Protein AF-A0A094B3A6-F1 (afdb_monomer_lite)

Secondary structure (DSSP, 8-state):
------PPPPPPPPPPPPP--SSS------PPP--S-HHHHHHHHHHS-GGGGSPP--GGG-----S---TTS--S---SS---PPP-----S--HHHHHHHHHHHHHHHHHTTSSS-SSS--

Radius of gyration: 31.0 Å; chains: 1; bounding box: 55×76×86 Å

Sequence (123 aa):
MPSRDSGAPGPPPPPPMPNHDSGYASGVPNMPQPTGDRSDLLSGIKQAGGIGALKKVDRSQVRDRSAAAVPGAAAADTGPAGSGLPPTTGGGGGGLADALAEALNKRKQKVSASDDEDDEDDW

Structure (mmCIF, N/CA/C/O backbone):
data_AF-A0A094B3A6-F1
#
_entry.id   AF-A0A094B3A6-F1
#
loop_
_atom_site.group_PDB
_atom_site.id
_atom_site.type_symbol
_atom_site.label_atom_id
_atom_site.label_alt_id
_atom_site.label_comp_id
_atom_site.label_asym_id
_atom_site.label_entity_id
_atom_site.label_seq_id
_atom_site.pdbx_PDB_ins_code
_atom_site.Cartn_x
_atom_site.Cartn_y
_atom_site.Cartn_z
_atom_site.occupancy
_atom_site.B_iso_or_equiv
_atom_site.auth_seq_id
_atom_site.auth_comp_id
_atom_site.auth_asym_id
_atom_site.auth_atom_id
_atom_site.pdbx_PDB_model_num
ATOM 1 N N . MET A 1 1 ? -7.587 -67.189 35.446 1.00 42.78 1 MET A N 1
ATOM 2 C CA . MET A 1 1 ? -6.551 -66.140 35.549 1.00 42.78 1 MET A CA 1
ATOM 3 C C . MET A 1 1 ? -7.115 -64.877 34.898 1.00 42.78 1 MET A C 1
ATOM 5 O O . MET A 1 1 ? -7.259 -64.899 33.683 1.00 42.78 1 MET A O 1
ATOM 9 N N . PRO A 1 2 ? -7.548 -63.839 35.634 1.00 48.19 2 PRO A N 1
ATOM 10 C CA . PRO A 1 2 ? -7.970 -62.584 35.010 1.00 48.19 2 PRO A CA 1
ATOM 11 C C . PRO A 1 2 ? -6.732 -61.745 34.652 1.0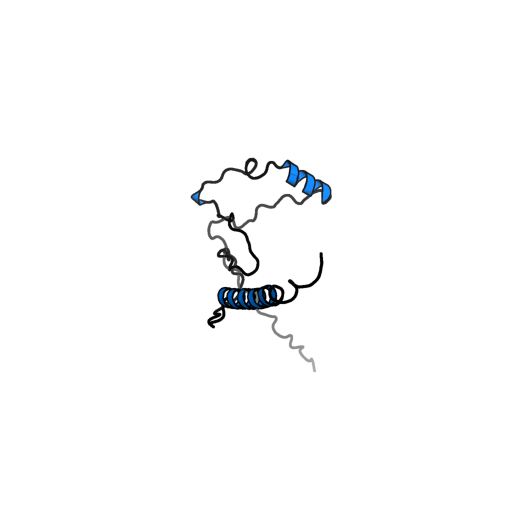0 48.19 2 PRO A C 1
ATOM 13 O O . PRO A 1 2 ? -6.050 -61.241 35.546 1.00 48.19 2 PRO A O 1
ATOM 16 N N . SER A 1 3 ? -6.424 -61.616 33.359 1.00 49.19 3 SER A N 1
ATOM 17 C CA . SER A 1 3 ? -5.421 -60.658 32.880 1.00 49.19 3 SER A CA 1
ATOM 18 C C . SER A 1 3 ? -5.990 -59.250 32.990 1.00 49.19 3 SER A C 1
ATOM 20 O O . SER A 1 3 ? -7.037 -58.945 32.430 1.00 49.19 3 SER A O 1
ATOM 22 N N . ARG A 1 4 ? -5.306 -58.411 33.766 1.00 51.88 4 ARG A N 1
ATOM 23 C CA . ARG A 1 4 ? -5.592 -56.987 33.907 1.00 51.88 4 ARG A CA 1
ATOM 24 C C . ARG A 1 4 ? -5.013 -56.277 32.688 1.00 51.88 4 ARG A C 1
ATOM 26 O O . ARG A 1 4 ? -3.792 -56.158 32.584 1.00 51.88 4 ARG A O 1
ATOM 33 N N . ASP A 1 5 ? -5.881 -55.822 31.792 1.00 53.81 5 ASP A N 1
ATOM 34 C CA . ASP A 1 5 ? -5.532 -54.856 30.756 1.00 53.81 5 ASP A CA 1
ATOM 35 C C . ASP A 1 5 ? -4.925 -53.618 31.421 1.00 53.81 5 ASP A C 1
ATOM 37 O O . ASP A 1 5 ? -5.596 -52.824 32.082 1.00 53.81 5 ASP A O 1
ATOM 41 N N . SER A 1 6 ? -3.605 -53.501 31.309 1.00 54.28 6 SER A N 1
ATOM 42 C CA . SER A 1 6 ? -2.846 -52.358 31.797 1.00 54.28 6 SER A CA 1
ATOM 43 C C . SER A 1 6 ? -2.969 -51.251 30.756 1.00 54.28 6 SER A C 1
ATOM 45 O O . SER A 1 6 ? -2.146 -51.136 29.851 1.00 54.28 6 SER A O 1
ATOM 47 N N . GLY A 1 7 ? -4.050 -50.475 30.856 1.00 57.88 7 GLY A N 1
ATOM 48 C CA . GLY A 1 7 ? -4.223 -49.246 30.091 1.00 57.88 7 GLY A CA 1
ATOM 49 C C . GLY A 1 7 ? -3.094 -48.273 30.421 1.00 57.88 7 GLY A C 1
ATOM 50 O O . GLY A 1 7 ? -2.897 -47.917 31.583 1.00 57.88 7 GLY A O 1
ATOM 51 N N . ALA A 1 8 ? -2.327 -47.880 29.406 1.00 64.19 8 ALA A N 1
ATOM 52 C CA . ALA A 1 8 ? -1.278 -46.879 29.541 1.00 64.19 8 ALA A CA 1
ATOM 53 C C . ALA A 1 8 ? -1.860 -45.569 30.114 1.00 64.19 8 ALA A C 1
ATOM 55 O O . ALA A 1 8 ? -2.964 -45.179 29.720 1.00 64.19 8 ALA A O 1
ATOM 56 N N . PRO A 1 9 ? -1.156 -44.876 31.031 1.00 67.81 9 PRO A N 1
ATOM 57 C CA . PRO A 1 9 ? -1.599 -43.575 31.513 1.00 67.81 9 PRO A CA 1
ATOM 58 C C . PRO A 1 9 ? -1.698 -42.610 30.326 1.00 67.81 9 PRO A C 1
ATOM 60 O O . PRO A 1 9 ? -0.760 -42.484 29.538 1.00 67.81 9 PRO A O 1
ATOM 63 N N . GLY A 1 10 ? -2.861 -41.970 30.180 1.00 78.00 10 GLY A N 1
ATOM 64 C CA . GLY A 1 10 ? -3.096 -40.973 29.139 1.00 78.00 10 GLY A CA 1
ATOM 65 C C . GLY A 1 10 ? -2.103 -39.806 29.233 1.00 78.00 10 GLY A C 1
ATOM 66 O O . GLY A 1 10 ? -1.515 -39.581 30.296 1.00 78.00 10 GLY A O 1
ATOM 67 N N . PRO A 1 11 ? -1.892 -39.067 28.131 1.00 77.69 11 PRO A N 1
ATOM 68 C CA . PRO A 1 11 ? -0.959 -37.949 28.112 1.00 77.69 11 PRO A CA 1
ATOM 69 C C . PRO A 1 11 ? -1.340 -36.903 29.174 1.00 77.69 11 PRO A C 1
ATOM 71 O O . PRO A 1 11 ? -2.532 -36.704 29.436 1.00 77.69 11 PRO A O 1
ATOM 74 N N . PRO A 1 12 ? -0.350 -36.234 29.794 1.00 80.44 12 PRO A N 1
ATOM 75 C CA . PRO A 1 12 ? -0.618 -35.190 30.772 1.00 80.44 12 PRO A CA 1
ATOM 76 C C . PRO A 1 12 ? -1.444 -34.064 30.132 1.00 80.44 12 PRO A C 1
ATOM 78 O O . PRO A 1 12 ? -1.285 -33.792 28.936 1.00 80.44 12 PRO A O 1
ATOM 81 N N . PRO A 1 13 ? -2.324 -33.402 30.905 1.00 83.00 13 PRO A N 1
ATOM 82 C CA . PRO A 1 13 ? -3.092 -32.278 30.398 1.00 83.00 13 PRO A CA 1
ATOM 83 C C . PRO A 1 13 ? -2.142 -31.185 29.888 1.00 83.00 13 PRO A C 1
ATOM 85 O O . PRO A 1 13 ? -1.079 -30.971 30.484 1.00 83.00 13 PRO A O 1
ATOM 88 N N . PRO A 1 14 ? -2.501 -30.496 28.791 1.00 82.00 14 PRO A N 1
ATOM 89 C CA . PRO A 1 14 ? -1.698 -29.396 28.288 1.00 82.00 14 PRO A CA 1
ATOM 90 C C . PRO A 1 14 ? -1.556 -28.315 29.370 1.00 82.00 14 PRO A C 1
ATOM 92 O O . PRO A 1 14 ? -2.496 -28.089 30.142 1.00 82.00 14 PRO A O 1
ATOM 95 N N . PRO A 1 15 ? -0.394 -27.644 29.445 1.00 82.25 15 PRO A N 1
ATOM 96 C CA . PRO A 1 15 ? -0.208 -26.540 30.369 1.00 82.25 15 PRO A CA 1
ATOM 97 C C . PRO A 1 15 ? -1.231 -25.430 30.079 1.00 82.25 15 PRO A C 1
ATOM 99 O O . PRO A 1 15 ? -1.592 -25.218 28.915 1.00 82.25 15 PRO A O 1
ATOM 102 N N . PRO A 1 16 ? -1.700 -24.706 31.111 1.00 81.12 16 PRO A N 1
ATOM 103 C CA . PRO A 1 16 ? -2.536 -23.533 30.909 1.00 81.12 16 PRO A CA 1
ATOM 104 C C . PRO A 1 16 ? -1.804 -22.539 30.005 1.00 81.12 16 PRO A C 1
ATOM 106 O O . PRO A 1 16 ? -0.623 -22.245 30.213 1.00 81.12 16 PRO A O 1
ATOM 109 N N . MET A 1 17 ? -2.501 -22.052 28.976 1.00 79.50 17 MET A N 1
ATOM 110 C CA . MET A 1 17 ? -1.945 -21.043 28.079 1.00 79.50 17 MET A CA 1
ATOM 111 C C . MET A 1 17 ? -1.605 -19.780 28.886 1.00 79.50 17 MET A C 1
ATOM 113 O O . MET A 1 17 ? -2.379 -19.413 29.776 1.00 79.50 17 MET A O 1
ATOM 117 N N . PRO A 1 18 ? -0.474 -19.111 28.600 1.00 76.06 18 PRO A N 1
ATOM 118 C CA . PRO A 1 18 ? -0.164 -17.817 29.190 1.00 76.06 18 PRO A CA 1
ATOM 119 C C . PRO A 1 18 ? -1.330 -16.848 28.990 1.00 76.06 18 PRO A C 1
ATOM 121 O O . PRO A 1 18 ? -1.898 -16.764 27.901 1.00 76.06 18 PRO A O 1
ATOM 124 N N . ASN A 1 19 ? -1.693 -16.126 30.045 1.00 65.31 19 ASN A N 1
ATOM 125 C CA . ASN A 1 19 ? -2.752 -15.134 29.976 1.00 65.31 19 ASN A CA 1
ATOM 126 C C . ASN A 1 19 ? -2.297 -14.006 29.019 1.00 65.31 19 ASN A C 1
ATOM 128 O O . ASN A 1 19 ? -1.215 -13.436 29.173 1.00 65.31 19 ASN A O 1
ATOM 132 N N . HIS A 1 20 ? -3.068 -13.769 27.951 1.00 57.84 20 HIS A N 1
ATOM 133 C CA . HIS A 1 20 ? -2.748 -12.807 26.881 1.00 57.84 20 HIS A CA 1
ATOM 134 C C . HIS A 1 20 ? -3.212 -11.376 27.204 1.00 57.84 20 HIS A C 1
ATOM 136 O O . HIS A 1 20 ? -3.171 -10.495 26.350 1.00 57.84 20 HIS A O 1
ATOM 142 N N . ASP A 1 21 ? -3.631 -11.131 28.438 1.00 54.66 21 ASP A N 1
ATOM 143 C CA . ASP A 1 21 ? -4.138 -9.880 29.007 1.00 54.66 21 ASP A CA 1
ATOM 144 C C . ASP A 1 21 ? -3.042 -8.839 29.287 1.00 54.66 21 ASP A C 1
ATOM 146 O O . ASP A 1 21 ? -3.206 -7.936 30.108 1.00 54.66 21 ASP A O 1
ATOM 150 N N . SER A 1 22 ? -1.963 -8.869 28.495 1.00 53.62 22 SER A N 1
ATOM 151 C CA . SER A 1 22 ? -1.298 -7.618 28.126 1.00 53.62 22 SER A CA 1
ATOM 152 C C . SER A 1 22 ? -2.419 -6.703 27.645 1.00 53.62 22 SER A C 1
ATOM 154 O O . SER A 1 22 ? -3.061 -7.078 26.676 1.00 53.62 22 SER A O 1
ATOM 156 N N . GLY A 1 23 ? -2.720 -5.591 28.325 1.00 54.88 23 GLY A N 1
ATOM 157 C CA . GLY A 1 23 ? -3.935 -4.765 28.156 1.00 54.88 23 GLY A CA 1
ATOM 158 C C . GLY A 1 23 ? -4.226 -4.165 26.764 1.00 54.88 23 GLY A C 1
ATOM 159 O O . GLY A 1 23 ? -4.907 -3.151 26.656 1.00 54.88 23 GLY A O 1
ATOM 160 N N . TYR A 1 24 ? -3.716 -4.766 25.697 1.00 53.41 24 TYR A N 1
ATOM 161 C CA . TYR A 1 24 ? -4.119 -4.635 24.315 1.00 53.41 24 TYR A CA 1
ATOM 162 C C . TYR A 1 24 ? -5.230 -5.633 23.978 1.00 53.41 24 TYR A C 1
ATOM 164 O O . TYR A 1 24 ? -5.082 -6.843 24.128 1.00 53.41 24 TYR A O 1
ATOM 172 N N . ALA A 1 25 ? -6.328 -5.114 23.429 1.00 52.88 25 ALA A N 1
ATOM 173 C CA . ALA A 1 25 ? -7.334 -5.916 22.750 1.00 52.88 25 ALA A CA 1
ATOM 174 C C . ALA A 1 25 ? -6.713 -6.550 21.491 1.00 52.88 25 ALA A C 1
ATOM 176 O O . ALA A 1 25 ? -6.773 -5.996 20.397 1.00 52.88 25 ALA A O 1
ATOM 177 N N . SER A 1 26 ? -6.113 -7.726 21.641 1.00 54.09 26 SER A N 1
ATOM 178 C CA . SER A 1 26 ? -5.632 -8.605 20.568 1.00 54.09 26 SER A CA 1
ATOM 179 C C . SER A 1 26 ? -6.788 -9.333 19.865 1.00 54.09 26 SER A C 1
ATOM 181 O O . SER A 1 26 ? -6.670 -10.475 19.434 1.00 54.09 26 SER A O 1
ATOM 183 N N . GLY A 1 27 ? -7.926 -8.656 19.718 1.00 54.94 27 GLY A N 1
ATOM 184 C CA . GLY A 1 27 ? -8.968 -9.050 18.789 1.00 54.94 27 GLY A CA 1
ATOM 185 C C . GLY A 1 27 ? -8.730 -8.298 17.494 1.00 54.94 27 GLY A C 1
ATOM 186 O O . GLY A 1 27 ? -8.949 -7.088 17.445 1.00 54.94 27 GLY A O 1
ATOM 187 N N . VAL A 1 28 ? -8.309 -8.992 16.433 1.00 57.81 28 VAL A N 1
ATOM 188 C CA . VAL A 1 28 ? -8.586 -8.484 15.084 1.00 57.81 28 VAL A CA 1
ATOM 189 C C . VAL A 1 28 ? -10.083 -8.167 15.052 1.00 57.81 28 VAL A C 1
ATOM 191 O O . VAL A 1 28 ? -10.877 -9.065 15.351 1.00 57.81 28 VAL A O 1
ATOM 194 N N . PRO A 1 29 ? -10.493 -6.914 14.774 1.00 66.56 29 PRO A N 1
ATOM 195 C CA . PRO A 1 29 ? -11.904 -6.602 14.636 1.00 66.56 29 PRO A CA 1
ATOM 196 C C . PRO A 1 29 ? -12.493 -7.593 13.646 1.00 66.56 29 PRO A C 1
ATOM 198 O O . PRO A 1 29 ? -11.882 -7.833 12.601 1.00 66.56 29 PRO A O 1
ATOM 201 N N . ASN A 1 30 ? -13.631 -8.197 13.989 1.00 70.00 30 ASN A N 1
ATOM 202 C CA . ASN A 1 30 ? -14.300 -9.124 13.094 1.00 70.00 30 ASN A CA 1
ATOM 203 C C . ASN A 1 30 ? -14.600 -8.363 11.800 1.00 70.00 30 ASN A C 1
ATOM 205 O O . ASN A 1 30 ? -15.490 -7.510 11.765 1.00 70.00 30 ASN A O 1
ATOM 209 N N . MET A 1 31 ? -13.777 -8.586 10.775 1.00 68.75 31 MET A N 1
ATOM 210 C CA . MET A 1 31 ? -13.939 -7.890 9.512 1.00 68.75 31 MET A CA 1
ATOM 211 C C . MET A 1 31 ? -15.255 -8.372 8.906 1.00 68.75 31 MET A C 1
ATOM 213 O O . MET A 1 31 ? -15.546 -9.572 8.989 1.00 68.75 31 MET A O 1
ATOM 217 N N . PRO A 1 32 ? -16.063 -7.472 8.320 1.00 72.94 32 PRO A N 1
ATOM 218 C CA . PRO A 1 32 ? -17.241 -7.888 7.582 1.00 72.94 32 PRO A CA 1
ATOM 219 C C . PRO A 1 32 ? -16.820 -8.959 6.579 1.00 72.94 32 PRO A C 1
ATOM 221 O O . PRO A 1 32 ? -15.909 -8.738 5.776 1.00 72.94 32 PRO A O 1
ATOM 224 N N . GLN A 1 33 ? -17.438 -10.137 6.663 1.00 72.38 33 GLN A N 1
ATOM 225 C CA . GLN A 1 33 ? -17.253 -11.145 5.629 1.00 72.38 33 GLN A CA 1
ATOM 226 C C . GLN A 1 33 ? -17.747 -10.533 4.314 1.00 72.38 33 GLN A C 1
ATOM 228 O O . GLN A 1 33 ? -18.803 -9.894 4.325 1.00 72.38 33 GLN A O 1
ATOM 233 N N . PRO A 1 34 ? -17.016 -10.676 3.197 1.00 68.94 34 PRO A N 1
ATOM 234 C CA . PRO A 1 34 ? -17.519 -10.240 1.907 1.00 68.94 34 PRO A CA 1
ATOM 235 C C . PRO A 1 34 ? -18.810 -11.007 1.608 1.00 68.94 34 PRO A C 1
ATOM 237 O O . PRO A 1 34 ? -18.791 -12.196 1.304 1.00 68.94 34 PRO A O 1
ATOM 240 N N . THR A 1 35 ? -19.949 -10.339 1.748 1.00 66.94 35 THR A N 1
ATOM 241 C CA . THR A 1 35 ? -21.256 -10.870 1.367 1.00 66.94 35 THR A CA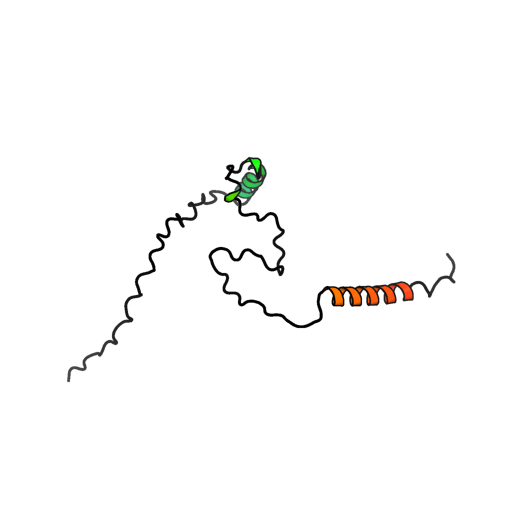 1
ATOM 242 C C . THR A 1 35 ? -21.504 -10.471 -0.085 1.00 66.94 35 THR A C 1
ATOM 244 O O . THR A 1 35 ? -22.161 -9.466 -0.341 1.00 66.94 35 THR A O 1
ATOM 247 N N . GLY A 1 36 ? -20.898 -11.175 -1.040 1.00 76.44 36 GLY A N 1
ATOM 248 C CA . GLY A 1 36 ? -21.082 -10.874 -2.461 1.00 76.44 36 GLY A CA 1
ATOM 249 C C . GLY A 1 36 ? -20.083 -11.576 -3.367 1.00 76.44 36 GLY A C 1
ATOM 250 O O . GLY A 1 36 ? -19.087 -12.140 -2.902 1.00 76.44 36 GLY A O 1
ATOM 251 N N . ASP A 1 37 ? -20.350 -11.517 -4.668 1.00 87.19 37 ASP A N 1
ATOM 252 C CA . ASP A 1 37 ? -19.442 -12.055 -5.668 1.00 87.19 37 ASP A CA 1
ATOM 253 C C . ASP A 1 37 ? -18.149 -11.233 -5.704 1.00 87.19 37 ASP A C 1
ATOM 255 O O . ASP A 1 37 ? -18.099 -10.049 -5.357 1.00 87.19 37 ASP A O 1
ATOM 259 N N . ARG A 1 38 ? -17.052 -11.849 -6.159 1.00 88.81 38 ARG A N 1
ATOM 260 C CA . ARG A 1 38 ? -15.751 -11.165 -6.269 1.00 88.81 38 ARG A CA 1
ATOM 261 C C . ARG A 1 38 ? -15.845 -9.872 -7.091 1.00 88.81 38 ARG A C 1
ATOM 263 O O . ARG A 1 38 ? -15.103 -8.929 -6.826 1.00 88.81 38 ARG A O 1
ATOM 270 N N . SER A 1 39 ? -16.733 -9.824 -8.082 1.00 89.81 39 SER A N 1
ATOM 271 C CA . SER A 1 39 ? -17.029 -8.621 -8.867 1.00 89.81 39 SER A CA 1
ATOM 272 C C . SER A 1 39 ? -17.518 -7.464 -8.000 1.00 89.81 39 SER A C 1
ATOM 274 O O . SER A 1 39 ? -17.025 -6.346 -8.156 1.00 89.81 39 SER A O 1
ATOM 276 N N . ASP A 1 40 ? -18.414 -7.737 -7.057 1.00 88.94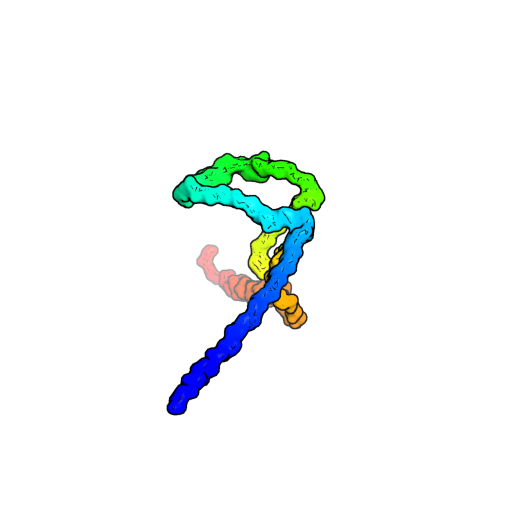 40 ASP A N 1
ATOM 277 C CA . ASP A 1 40 ? -19.005 -6.728 -6.178 1.00 88.94 40 ASP A CA 1
ATOM 278 C C . ASP A 1 40 ? -17.964 -6.198 -5.197 1.00 88.94 40 ASP A C 1
ATOM 280 O O . ASP A 1 40 ? -17.841 -4.987 -5.009 1.00 88.94 40 ASP A O 1
ATOM 284 N N . LEU A 1 41 ? -17.124 -7.091 -4.661 1.00 89.12 41 LEU A N 1
ATOM 285 C CA . LEU A 1 41 ? -15.980 -6.707 -3.834 1.00 89.12 41 LEU A CA 1
ATOM 286 C C . LEU A 1 41 ? -15.035 -5.765 -4.592 1.00 89.12 41 LEU A C 1
ATOM 288 O O . LEU A 1 41 ? -14.630 -4.726 -4.070 1.00 89.12 41 LEU A O 1
ATOM 292 N N . LEU A 1 42 ? -14.683 -6.109 -5.834 1.00 91.50 42 LEU A N 1
ATOM 293 C CA . LEU A 1 42 ? -13.795 -5.284 -6.653 1.00 91.50 42 LEU A CA 1
ATOM 294 C C . LEU A 1 42 ? -14.432 -3.939 -7.016 1.00 91.50 42 LEU A C 1
ATOM 296 O O . LEU A 1 42 ? -13.727 -2.930 -7.051 1.00 91.50 42 LEU A O 1
ATOM 300 N N . SER A 1 43 ? -15.742 -3.908 -7.269 1.00 91.44 43 SER A N 1
ATOM 301 C CA . SER A 1 43 ? -16.483 -2.663 -7.481 1.00 91.44 43 SER A CA 1
ATOM 302 C C . SER A 1 43 ? -16.431 -1.779 -6.233 1.00 91.44 43 SER A C 1
ATOM 304 O O . SER A 1 43 ? -16.043 -0.613 -6.319 1.00 91.44 43 SER A O 1
ATOM 306 N N . GLY A 1 44 ? -16.698 -2.360 -5.059 1.00 90.12 44 GLY A N 1
ATOM 307 C CA . GLY A 1 44 ? -16.613 -1.673 -3.773 1.00 90.12 44 GLY A CA 1
ATOM 308 C C . GLY A 1 44 ? -15.225 -1.092 -3.502 1.00 90.12 44 GLY A C 1
ATOM 309 O O . GLY A 1 44 ? -15.118 0.079 -3.150 1.00 90.12 44 GLY A O 1
ATOM 310 N N . ILE A 1 45 ? -14.148 -1.849 -3.750 1.00 89.94 45 ILE A N 1
ATOM 311 C CA . ILE A 1 45 ? -12.764 -1.362 -3.578 1.00 89.94 45 ILE A CA 1
ATOM 312 C C . ILE A 1 45 ? -12.476 -0.163 -4.492 1.00 89.94 45 ILE A C 1
ATOM 314 O O . ILE A 1 45 ? -11.870 0.812 -4.048 1.00 89.94 45 ILE A O 1
ATOM 318 N N . LYS A 1 46 ? -12.928 -0.201 -5.753 1.00 91.62 46 LYS A N 1
ATOM 319 C CA . LYS A 1 46 ? -12.746 0.913 -6.701 1.00 91.62 46 LYS A CA 1
ATOM 320 C C . LYS A 1 46 ? -13.501 2.173 -6.268 1.00 91.62 46 LYS A C 1
ATOM 322 O O . LYS A 1 46 ? -13.023 3.276 -6.509 1.00 91.62 46 LYS A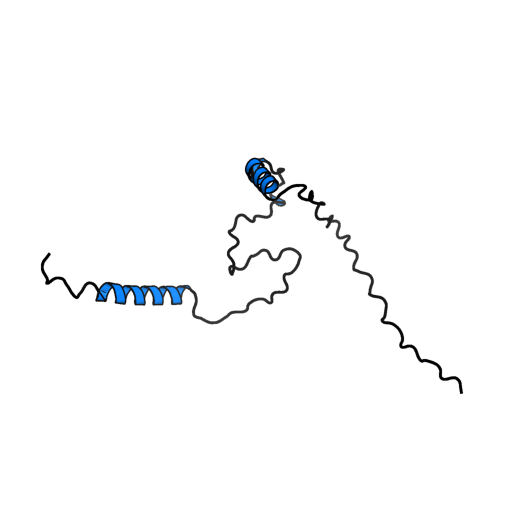 O 1
ATOM 327 N N . GLN A 1 47 ? -14.663 2.009 -5.638 1.00 92.69 47 GLN A N 1
ATOM 328 C CA . GLN A 1 47 ? -15.538 3.107 -5.217 1.00 92.69 47 GLN A CA 1
ATOM 329 C C . GLN A 1 47 ? -15.250 3.621 -3.795 1.00 92.69 47 GLN A C 1
ATOM 331 O O . GLN A 1 47 ? -15.695 4.710 -3.448 1.00 92.69 47 GLN A O 1
ATOM 336 N N . ALA A 1 48 ? -14.480 2.891 -2.982 1.00 90.88 48 ALA A N 1
ATOM 337 C CA . ALA A 1 48 ? -14.285 3.164 -1.554 1.00 90.88 48 ALA A CA 1
ATOM 338 C C . ALA A 1 48 ? -13.544 4.474 -1.209 1.00 90.88 48 ALA A C 1
ATOM 340 O O . ALA A 1 48 ? -13.414 4.785 -0.033 1.00 90.88 48 ALA A O 1
ATOM 341 N N . GLY A 1 49 ? -13.038 5.249 -2.178 1.00 91.31 49 GLY A N 1
ATOM 342 C CA . GLY A 1 49 ? -12.454 6.579 -1.921 1.00 91.31 49 GLY A CA 1
ATOM 343 C C . GLY A 1 49 ? -11.014 6.593 -1.379 1.00 91.31 49 GLY A C 1
ATOM 344 O O . GLY A 1 49 ? -10.494 7.654 -1.027 1.00 91.31 49 GLY A O 1
ATOM 345 N N . GLY A 1 50 ? -10.339 5.440 -1.338 1.00 89.50 50 GLY A N 1
ATOM 346 C CA . GLY A 1 50 ? -8.915 5.329 -0.998 1.00 89.50 50 GLY A CA 1
ATOM 347 C C . GLY A 1 50 ? -8.569 5.816 0.416 1.00 89.50 50 GLY A C 1
ATOM 348 O O . GLY A 1 50 ? -9.347 5.664 1.353 1.00 89.50 50 GLY A O 1
ATOM 349 N N . ILE A 1 51 ? -7.382 6.416 0.583 1.00 86.62 51 ILE A N 1
ATOM 350 C CA . ILE A 1 51 ? -6.873 6.874 1.893 1.00 86.62 51 ILE A CA 1
ATOM 351 C C . ILE A 1 51 ? -7.786 7.941 2.525 1.00 86.62 51 ILE A C 1
ATOM 353 O O . ILE A 1 51 ? -7.887 8.010 3.747 1.00 86.62 51 ILE A O 1
ATOM 357 N N . GLY A 1 52 ? -8.486 8.743 1.714 1.00 90.56 52 GLY A N 1
ATOM 358 C CA . GLY A 1 52 ? -9.387 9.795 2.197 1.00 90.56 52 GLY A CA 1
ATOM 359 C C . GLY A 1 52 ? -10.639 9.275 2.910 1.00 90.56 52 GLY A C 1
ATOM 360 O O . GLY A 1 52 ? -11.213 10.000 3.718 1.00 90.56 52 GLY A O 1
ATOM 361 N N . ALA A 1 53 ? -11.035 8.026 2.653 1.00 92.19 53 ALA A N 1
ATOM 362 C CA . ALA A 1 53 ? -12.165 7.381 3.319 1.00 92.19 53 ALA A CA 1
ATOM 363 C C . ALA A 1 53 ? -11.775 6.651 4.615 1.00 92.19 53 ALA A C 1
ATOM 365 O O . ALA A 1 53 ? -12.644 6.214 5.371 1.00 92.19 53 ALA A O 1
ATOM 366 N N . LEU A 1 54 ? -10.475 6.503 4.889 1.00 88.94 54 LEU A N 1
ATOM 367 C CA . LEU A 1 54 ? -9.997 5.860 6.106 1.00 88.94 54 LEU A CA 1
ATOM 368 C C . LEU A 1 54 ? -10.127 6.807 7.303 1.00 88.94 54 LEU A C 1
ATOM 370 O O . LEU A 1 54 ? -9.910 8.017 7.207 1.00 88.94 54 LEU A O 1
ATOM 374 N N . LYS A 1 55 ? -10.437 6.243 8.474 1.00 90.88 55 LYS A N 1
ATOM 375 C CA . LYS A 1 55 ? -10.463 7.005 9.725 1.00 90.88 55 LYS A CA 1
ATOM 376 C C . LYS A 1 55 ? -9.075 7.575 10.016 1.00 90.88 55 LYS A C 1
ATOM 378 O O . LYS A 1 55 ? -8.076 6.858 9.988 1.00 90.88 55 LYS A O 1
ATOM 383 N N . LYS A 1 56 ? -9.028 8.858 10.374 1.00 93.31 56 LYS A N 1
ATOM 384 C CA . LYS A 1 56 ? -7.786 9.515 10.773 1.00 93.31 56 LYS A CA 1
ATOM 385 C C . LYS A 1 56 ? -7.325 8.977 12.127 1.00 93.31 56 LYS A C 1
ATOM 387 O O . LYS A 1 56 ? -8.056 9.058 13.113 1.00 93.31 56 LYS A O 1
ATOM 392 N N . VAL A 1 57 ? -6.122 8.418 12.150 1.00 92.00 57 VAL A N 1
ATOM 393 C CA . VAL A 1 57 ? -5.424 7.983 13.364 1.00 92.00 57 VAL A CA 1
ATOM 394 C C . VAL A 1 57 ? -4.321 8.980 13.704 1.00 92.00 57 VAL A C 1
ATOM 396 O O . VAL A 1 57 ? -3.843 9.709 12.829 1.00 92.00 57 VAL A O 1
ATOM 399 N N . ASP A 1 58 ? -3.942 9.037 14.979 1.00 93.38 58 ASP A N 1
ATOM 400 C CA . ASP A 1 58 ? -2.807 9.845 15.417 1.00 93.38 58 ASP A CA 1
ATOM 401 C C . ASP A 1 58 ? -1.514 9.383 14.727 1.00 93.38 58 ASP A C 1
ATOM 403 O O . ASP A 1 58 ? -1.316 8.186 14.507 1.00 93.38 58 ASP A O 1
ATOM 407 N N . ARG A 1 59 ? -0.621 10.323 14.391 1.00 88.06 59 ARG A N 1
ATOM 408 C CA . ARG A 1 59 ? 0.620 10.006 13.666 1.00 88.06 59 ARG A CA 1
ATOM 409 C C . ARG A 1 59 ? 1.535 9.055 14.435 1.00 88.06 59 ARG A C 1
ATOM 411 O O . ARG A 1 59 ? 2.221 8.271 13.793 1.00 88.06 59 ARG A O 1
ATOM 418 N N . SER A 1 60 ? 1.520 9.075 15.768 1.00 89.31 60 SER A N 1
ATOM 419 C CA . SER A 1 60 ? 2.293 8.136 16.594 1.00 89.31 60 SER A CA 1
ATOM 420 C C . SER A 1 60 ? 1.830 6.682 16.457 1.00 89.31 60 SER A C 1
ATOM 422 O O . SER A 1 60 ? 2.590 5.768 16.757 1.00 89.31 60 SER A O 1
ATOM 424 N N . GLN A 1 61 ? 0.596 6.461 15.994 1.00 87.12 61 GLN A N 1
ATOM 425 C CA . GLN A 1 61 ? 0.003 5.138 15.786 1.00 87.12 61 GLN A CA 1
ATOM 426 C C . GLN A 1 61 ? 0.069 4.690 14.318 1.00 87.12 61 GLN A C 1
ATOM 428 O O . GLN A 1 61 ? -0.330 3.571 13.990 1.00 87.12 61 GLN A O 1
ATOM 433 N N . VAL A 1 62 ? 0.542 5.552 13.409 1.00 85.31 62 VAL A N 1
ATOM 434 C CA . VAL A 1 62 ? 0.684 5.204 11.993 1.00 85.31 62 VAL A CA 1
ATOM 435 C C . VAL A 1 62 ? 1.863 4.252 11.841 1.00 85.31 62 VAL A C 1
ATOM 437 O O . VAL A 1 62 ? 3.015 4.630 12.038 1.00 85.31 62 VAL A O 1
ATOM 440 N N . ARG A 1 63 ? 1.581 3.013 11.431 1.00 83.50 63 ARG A N 1
ATOM 441 C CA . ARG A 1 63 ? 2.621 2.099 10.955 1.00 83.50 63 ARG A CA 1
ATOM 442 C C . ARG A 1 63 ? 2.928 2.436 9.502 1.00 83.50 63 ARG A C 1
ATOM 444 O O . ARG A 1 63 ? 2.119 2.146 8.617 1.00 83.50 63 ARG A O 1
ATOM 451 N N . ASP A 1 64 ? 4.065 3.081 9.275 1.00 81.62 64 ASP A N 1
ATOM 452 C CA . ASP A 1 64 ? 4.496 3.459 7.935 1.00 81.62 64 ASP A CA 1
ATOM 453 C C . ASP A 1 64 ? 4.859 2.210 7.119 1.00 81.62 64 ASP A C 1
ATOM 455 O O . ASP A 1 64 ? 5.834 1.515 7.394 1.00 81.62 64 ASP A O 1
ATOM 459 N N . ARG A 1 65 ? 4.013 1.908 6.131 1.00 80.94 65 ARG A N 1
ATOM 460 C CA . ARG A 1 65 ? 4.190 0.829 5.147 1.00 80.94 65 ARG A CA 1
ATOM 461 C C . ARG A 1 65 ? 4.201 1.384 3.723 1.00 80.94 65 ARG A C 1
ATOM 463 O O . ARG A 1 65 ? 3.809 0.697 2.787 1.00 80.94 65 ARG A O 1
ATOM 470 N N . SER A 1 66 ? 4.570 2.654 3.569 1.00 79.75 66 SER A N 1
ATOM 471 C CA . SER A 1 66 ? 4.673 3.300 2.258 1.00 79.75 66 SER A CA 1
ATOM 472 C C . SER A 1 66 ? 5.849 2.768 1.432 1.00 79.75 66 SER A C 1
ATOM 474 O O . SER A 1 66 ? 5.835 2.873 0.206 1.00 79.75 66 SER A O 1
ATOM 476 N N . ALA A 1 67 ? 6.839 2.151 2.085 1.00 80.12 67 ALA A N 1
ATOM 477 C CA . ALA A 1 67 ? 7.926 1.460 1.412 1.00 80.12 67 ALA A CA 1
ATOM 478 C C . ALA A 1 67 ? 7.403 0.267 0.596 1.00 80.12 67 ALA A C 1
ATOM 480 O O . ALA A 1 67 ? 6.576 -0.520 1.061 1.00 80.12 67 ALA A O 1
ATOM 481 N N . ALA A 1 68 ? 7.915 0.118 -0.627 1.00 74.25 68 ALA A N 1
ATOM 482 C CA . ALA A 1 68 ? 7.560 -0.997 -1.492 1.00 74.25 68 ALA A CA 1
ATOM 483 C C . ALA A 1 68 ? 7.969 -2.331 -0.844 1.00 74.25 68 ALA A C 1
ATOM 485 O O . ALA A 1 68 ? 9.139 -2.548 -0.524 1.00 74.25 68 ALA A O 1
ATOM 486 N N . ALA A 1 69 ? 7.009 -3.244 -0.686 1.00 69.38 69 ALA A N 1
ATOM 487 C CA . ALA A 1 69 ? 7.283 -4.617 -0.284 1.00 69.38 69 ALA A CA 1
ATOM 488 C C . ALA A 1 69 ? 7.887 -5.376 -1.478 1.00 69.38 69 ALA A C 1
ATOM 490 O O . ALA A 1 69 ? 7.167 -5.949 -2.294 1.00 69.38 69 ALA A O 1
ATOM 491 N N . VAL A 1 70 ? 9.215 -5.328 -1.610 1.00 71.94 70 VAL A N 1
ATOM 492 C CA . VAL A 1 70 ? 9.959 -6.056 -2.646 1.00 71.94 70 VAL A CA 1
ATOM 493 C C . VAL A 1 70 ? 10.295 -7.455 -2.121 1.00 71.94 70 VAL A C 1
ATOM 495 O O . VAL A 1 70 ? 10.997 -7.559 -1.112 1.00 71.94 70 VAL A O 1
ATOM 498 N N . PRO A 1 71 ? 9.839 -8.542 -2.772 1.00 64.56 71 PRO A N 1
ATOM 499 C CA . PRO A 1 71 ? 10.241 -9.895 -2.399 1.00 64.56 71 PRO A CA 1
ATOM 500 C C . PRO A 1 71 ? 11.772 -10.026 -2.397 1.00 64.56 71 PRO A C 1
ATOM 502 O O . PRO A 1 71 ? 12.417 -9.763 -3.408 1.00 64.56 71 PRO A O 1
ATOM 505 N N . GLY A 1 72 ? 12.356 -10.400 -1.255 1.00 66.62 72 GLY A N 1
ATOM 506 C CA . GLY A 1 72 ? 13.808 -10.547 -1.080 1.00 66.62 72 GLY A CA 1
ATOM 507 C C . GLY A 1 72 ? 14.535 -9.319 -0.516 1.00 66.62 72 GLY A C 1
ATOM 508 O O . GLY A 1 72 ? 15.653 -9.463 -0.027 1.00 66.62 72 GLY A O 1
ATOM 509 N N . ALA A 1 73 ? 13.909 -8.139 -0.486 1.00 60.41 73 ALA A N 1
ATOM 510 C CA . ALA A 1 73 ? 14.364 -7.074 0.402 1.00 60.41 73 ALA A CA 1
ATOM 511 C C . ALA A 1 73 ? 13.918 -7.444 1.818 1.00 60.41 73 ALA A C 1
ATOM 513 O O . ALA A 1 73 ? 12.760 -7.815 2.014 1.00 60.41 73 ALA A O 1
ATOM 514 N N . ALA A 1 74 ? 14.824 -7.391 2.798 1.00 56.69 74 ALA A N 1
ATOM 515 C CA . ALA A 1 74 ? 14.463 -7.610 4.191 1.00 56.69 74 ALA A CA 1
ATOM 516 C C . ALA A 1 74 ? 13.324 -6.648 4.548 1.00 56.69 74 ALA A C 1
ATOM 518 O O . ALA A 1 74 ? 13.533 -5.443 4.690 1.00 56.69 74 ALA A O 1
ATOM 519 N N . ALA A 1 75 ? 12.105 -7.178 4.643 1.00 56.38 75 ALA A N 1
ATOM 520 C CA . ALA A 1 75 ? 10.999 -6.455 5.223 1.00 56.38 75 ALA A CA 1
ATOM 521 C C . ALA A 1 75 ? 11.433 -6.152 6.656 1.00 56.38 75 ALA A C 1
ATOM 523 O O . ALA A 1 75 ? 11.499 -7.053 7.490 1.00 56.38 75 ALA A O 1
ATOM 524 N N . ALA A 1 76 ? 11.761 -4.893 6.942 1.00 55.78 76 ALA A N 1
ATOM 525 C CA . ALA A 1 76 ? 12.132 -4.432 8.279 1.00 55.78 76 ALA A CA 1
ATOM 526 C C . ALA A 1 76 ? 10.935 -4.443 9.256 1.00 55.78 76 ALA A C 1
ATOM 528 O O . ALA A 1 76 ? 10.936 -3.739 10.259 1.00 55.78 76 ALA A O 1
ATOM 529 N N . ASP A 1 77 ? 9.908 -5.241 8.959 1.00 57.56 77 ASP A N 1
ATOM 530 C CA . ASP A 1 77 ? 8.688 -5.375 9.726 1.00 57.56 77 ASP A CA 1
ATOM 531 C C . ASP A 1 77 ? 8.333 -6.859 9.867 1.00 57.56 77 ASP A C 1
ATOM 533 O O . ASP A 1 77 ? 7.513 -7.404 9.133 1.00 57.56 77 ASP A O 1
ATOM 537 N N . THR A 1 78 ? 8.970 -7.538 10.820 1.00 51.66 78 THR A N 1
ATOM 538 C CA . THR A 1 78 ? 8.575 -8.893 11.241 1.00 51.66 78 THR A CA 1
ATOM 539 C C . THR A 1 78 ? 7.368 -8.898 12.179 1.00 51.66 78 THR A C 1
ATOM 541 O O . THR A 1 78 ? 6.977 -9.966 12.630 1.00 51.66 78 THR A O 1
ATOM 544 N N . GLY A 1 79 ? 6.741 -7.744 12.450 1.00 47.62 79 GLY A N 1
ATOM 545 C CA . GLY A 1 79 ? 5.570 -7.630 13.325 1.00 47.62 79 GLY A CA 1
ATOM 546 C C . GLY A 1 79 ? 5.759 -8.265 14.718 1.00 47.62 79 GLY A C 1
ATOM 547 O O . GLY A 1 79 ? 6.817 -8.792 15.046 1.00 47.62 79 GLY A O 1
ATOM 548 N N . PRO A 1 80 ? 4.742 -8.241 15.594 1.00 49.06 80 PRO A N 1
ATOM 549 C CA . PRO A 1 80 ? 4.817 -8.921 16.891 1.00 49.06 80 PRO A CA 1
ATOM 550 C C . PRO A 1 80 ? 4.618 -10.444 16.803 1.00 49.06 80 PRO A C 1
ATOM 552 O O . PRO A 1 80 ? 4.564 -11.112 17.830 1.00 49.06 80 PRO A O 1
ATOM 555 N N . ALA A 1 81 ? 4.499 -11.007 15.601 1.00 47.00 81 ALA A N 1
ATOM 556 C CA . ALA A 1 81 ? 4.466 -12.444 15.380 1.00 47.00 81 ALA A CA 1
ATOM 557 C C . ALA A 1 81 ? 5.694 -12.800 14.552 1.00 47.00 81 ALA A C 1
ATOM 559 O O . ALA A 1 81 ? 5.675 -12.692 13.330 1.00 47.00 81 ALA A O 1
ATOM 560 N N . GLY A 1 82 ? 6.762 -13.185 15.255 1.00 51.22 82 GLY A N 1
ATOM 561 C CA . GLY A 1 82 ? 7.997 -13.657 14.658 1.00 51.22 82 GLY A CA 1
ATOM 562 C C . GLY A 1 82 ? 7.725 -14.665 13.549 1.00 51.22 82 GLY A C 1
ATOM 563 O O . GLY A 1 82 ? 7.418 -15.828 13.801 1.00 51.22 82 GLY A O 1
ATOM 564 N N . SER A 1 83 ? 7.896 -14.223 12.308 1.00 50.00 83 SER A N 1
ATOM 565 C CA . SER A 1 83 ? 8.255 -15.112 11.218 1.00 50.00 83 SER A CA 1
ATOM 566 C C . SER A 1 83 ? 9.565 -15.763 11.643 1.00 50.00 83 SER A C 1
ATOM 568 O O . SER A 1 83 ? 10.598 -15.096 11.674 1.00 50.00 83 SER A O 1
ATOM 570 N N . GLY A 1 84 ? 9.504 -17.032 12.050 1.00 52.38 84 GLY A N 1
ATOM 571 C CA . GLY A 1 84 ? 10.638 -17.864 12.453 1.00 52.38 84 GLY A CA 1
ATOM 572 C C . GLY A 1 84 ? 11.599 -18.158 11.302 1.00 52.38 84 GLY A C 1
ATOM 573 O O . GLY A 1 84 ? 11.890 -19.312 11.011 1.00 52.38 84 GLY A O 1
ATOM 574 N N . LEU A 1 85 ? 12.072 -17.117 10.624 1.00 52.59 85 LEU A N 1
ATOM 575 C CA . LEU A 1 85 ? 13.141 -17.199 9.652 1.00 52.59 85 LEU A CA 1
ATOM 576 C C . LEU A 1 85 ? 14.440 -16.859 10.389 1.00 52.59 85 LEU A C 1
ATOM 578 O O . LEU A 1 85 ? 14.523 -15.785 10.995 1.00 52.59 85 LEU A O 1
ATOM 582 N N . PRO A 1 86 ? 15.439 -17.761 10.395 1.00 47.38 86 PRO A N 1
ATOM 583 C CA . PRO A 1 86 ? 16.726 -17.455 10.999 1.00 47.38 86 PRO A CA 1
ATOM 584 C C . PRO A 1 86 ? 17.323 -16.213 10.320 1.00 47.38 86 PRO A C 1
ATOM 586 O O . PRO A 1 86 ? 17.077 -15.996 9.127 1.00 47.38 86 PRO A O 1
ATOM 589 N N . PRO A 1 87 ? 18.114 -15.395 11.040 1.00 50.62 87 PRO A N 1
ATOM 590 C CA . PRO A 1 87 ? 18.864 -14.326 10.402 1.00 50.62 87 PRO A CA 1
ATOM 591 C C . PRO A 1 87 ? 19.699 -14.948 9.283 1.00 50.62 87 PRO A C 1
ATOM 593 O O . PRO A 1 87 ? 20.504 -15.846 9.527 1.00 50.62 87 PRO A O 1
ATOM 596 N N . THR A 1 88 ? 19.499 -14.489 8.048 1.00 50.69 88 THR A N 1
ATOM 597 C CA . THR A 1 88 ? 20.412 -14.817 6.956 1.00 50.69 88 THR A CA 1
ATOM 598 C C . THR A 1 88 ? 21.728 -14.096 7.222 1.00 50.69 88 THR A C 1
ATOM 600 O O . THR A 1 88 ? 21.972 -12.982 6.763 1.00 50.69 88 THR A O 1
ATOM 603 N N . THR A 1 89 ? 22.592 -14.730 8.008 1.00 56.50 89 THR A N 1
ATOM 604 C CA . THR A 1 89 ? 24.020 -14.437 8.030 1.00 56.50 89 THR A CA 1
ATOM 605 C C . THR A 1 89 ? 24.599 -14.895 6.694 1.00 56.50 89 THR A C 1
ATOM 607 O O . THR A 1 89 ? 25.082 -16.016 6.564 1.00 56.50 89 THR A O 1
ATOM 610 N N . GLY A 1 90 ? 24.495 -14.041 5.680 1.00 42.75 90 GLY A N 1
ATOM 611 C CA . GLY A 1 90 ? 25.121 -14.229 4.377 1.00 42.75 90 GLY A CA 1
ATOM 612 C C . GLY A 1 90 ? 26.293 -13.274 4.222 1.00 42.75 90 GLY A C 1
ATOM 613 O O . GLY A 1 90 ? 26.195 -12.290 3.499 1.00 42.75 90 GLY A O 1
ATOM 614 N N . GLY A 1 91 ? 27.381 -13.534 4.947 1.00 47.22 91 GLY A N 1
ATOM 615 C CA . GLY A 1 91 ? 28.688 -13.006 4.571 1.00 47.22 91 GLY A CA 1
ATOM 616 C C . GLY A 1 91 ? 29.204 -13.743 3.332 1.00 47.22 91 GLY A C 1
ATOM 617 O O . GLY A 1 91 ? 29.011 -14.950 3.212 1.00 47.22 91 GLY A O 1
ATOM 618 N N . GLY A 1 92 ? 29.870 -13.023 2.433 1.00 41.47 92 GLY A N 1
ATOM 619 C CA . GLY A 1 92 ? 30.579 -13.599 1.287 1.00 41.47 92 GLY A CA 1
ATOM 620 C C . GLY A 1 92 ? 30.498 -12.686 0.071 1.00 41.47 92 GLY A C 1
ATOM 621 O O . GLY A 1 92 ? 29.416 -12.482 -0.465 1.00 41.47 92 GLY A O 1
ATOM 622 N N . GLY A 1 93 ? 31.631 -12.096 -0.318 1.00 50.59 93 GLY A N 1
ATOM 623 C CA . GLY A 1 93 ? 31.736 -11.135 -1.418 1.00 50.59 93 GLY A CA 1
ATOM 624 C C . GLY A 1 93 ? 31.199 -11.655 -2.756 1.00 50.59 93 GLY A C 1
ATOM 625 O O . GLY A 1 93 ? 31.279 -12.847 -3.047 1.00 50.59 93 GLY A O 1
ATOM 626 N N . GLY A 1 94 ? 30.658 -10.732 -3.554 1.00 59.75 94 GLY A N 1
ATOM 627 C CA . GLY A 1 94 ? 29.979 -11.002 -4.825 1.00 59.75 94 GLY A CA 1
ATOM 628 C C . GLY A 1 94 ? 28.567 -10.414 -4.850 1.00 59.75 94 GLY A C 1
ATOM 629 O O . GLY A 1 94 ? 27.596 -11.122 -5.109 1.00 59.75 94 GLY A O 1
ATOM 630 N N . GLY A 1 95 ? 28.428 -9.134 -4.495 1.00 74.25 95 GLY A N 1
ATOM 631 C CA . GLY A 1 95 ? 27.122 -8.477 -4.439 1.00 74.25 95 GLY A CA 1
ATOM 632 C C . GLY A 1 95 ? 26.577 -8.180 -5.838 1.00 74.25 95 GLY A C 1
ATOM 633 O O . GLY A 1 95 ? 27.319 -8.160 -6.814 1.00 74.25 95 GLY A O 1
ATOM 634 N N . LEU A 1 96 ? 25.279 -7.871 -5.941 1.00 76.56 96 LEU A N 1
ATOM 635 C CA . LEU A 1 96 ? 24.600 -7.475 -7.192 1.00 76.56 96 LEU A CA 1
ATOM 636 C C . LEU A 1 96 ? 25.384 -6.434 -8.018 1.00 76.56 96 LEU A C 1
ATOM 638 O O . LEU A 1 96 ? 25.308 -6.436 -9.243 1.00 76.56 96 LEU A O 1
ATOM 642 N N . ALA A 1 97 ? 26.141 -5.559 -7.351 1.00 79.94 97 ALA A N 1
ATOM 643 C CA . ALA A 1 97 ? 27.001 -4.570 -7.989 1.00 79.94 97 ALA A CA 1
ATOM 644 C C . ALA A 1 97 ? 28.110 -5.202 -8.854 1.00 79.94 97 ALA A C 1
ATOM 646 O O . ALA A 1 97 ? 28.327 -4.746 -9.976 1.00 79.94 97 ALA A O 1
ATOM 647 N N . ASP A 1 98 ? 28.751 -6.275 -8.385 1.00 78.38 98 ASP A N 1
ATOM 648 C CA . ASP A 1 98 ? 29.779 -7.004 -9.138 1.00 78.38 98 ASP A CA 1
ATOM 649 C C . ASP A 1 98 ? 29.158 -7.742 -10.336 1.00 78.38 98 ASP A C 1
ATOM 651 O O . ASP A 1 98 ? 29.677 -7.691 -11.452 1.00 78.38 98 ASP A O 1
ATOM 655 N N . ALA A 1 99 ? 27.976 -8.342 -10.140 1.00 83.00 99 ALA A N 1
ATOM 656 C CA . ALA A 1 99 ? 27.214 -8.978 -11.216 1.00 83.00 99 ALA A CA 1
ATOM 657 C C . ALA A 1 99 ? 26.774 -7.968 -12.293 1.00 83.00 99 ALA A C 1
ATOM 659 O O . ALA A 1 99 ? 26.790 -8.273 -13.488 1.00 83.00 99 ALA A O 1
ATOM 660 N N . LEU A 1 100 ? 26.414 -6.747 -11.884 1.00 84.06 100 LEU A N 1
ATOM 661 C CA . LEU A 1 100 ? 26.044 -5.674 -12.802 1.00 84.06 100 LEU A CA 1
ATOM 662 C C . LEU A 1 100 ? 27.261 -5.151 -13.577 1.00 84.06 100 LEU A C 1
ATOM 664 O O . LEU A 1 100 ? 27.154 -4.922 -14.782 1.00 84.06 100 LEU A O 1
ATOM 668 N N . ALA A 1 101 ? 28.415 -5.003 -12.922 1.00 84.75 101 ALA A N 1
ATOM 669 C CA . ALA A 1 101 ? 29.658 -4.591 -13.570 1.00 84.75 101 ALA A CA 1
ATOM 670 C C . ALA A 1 101 ? 30.112 -5.608 -14.633 1.00 84.75 101 ALA A C 1
ATOM 672 O O . ALA A 1 101 ? 30.430 -5.223 -15.762 1.00 84.75 101 ALA A O 1
ATOM 673 N N . GLU A 1 102 ? 30.063 -6.909 -14.326 1.00 83.38 102 GLU A N 1
ATOM 674 C CA . GLU A 1 102 ? 30.343 -7.954 -15.315 1.00 83.38 102 GLU A CA 1
ATOM 675 C C . GLU A 1 102 ? 29.343 -7.953 -16.476 1.00 83.38 102 GLU A C 1
ATOM 677 O O . GLU A 1 102 ? 29.744 -8.075 -17.637 1.00 83.38 102 GLU A O 1
ATOM 682 N N . ALA A 1 103 ? 28.045 -7.815 -16.190 1.00 85.25 103 ALA A N 1
ATOM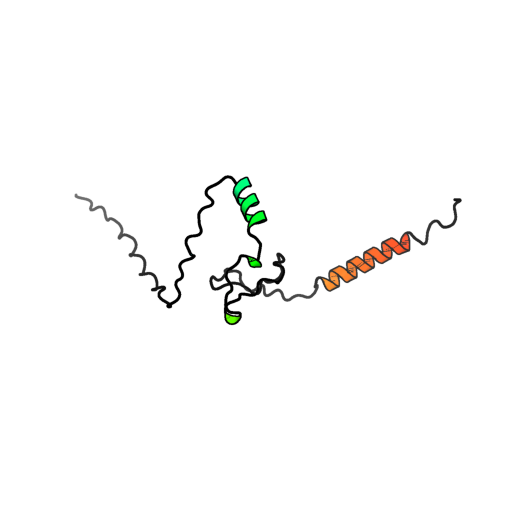 683 C CA . ALA A 1 103 ? 27.011 -7.789 -17.220 1.00 85.25 103 ALA A CA 1
ATOM 684 C C . ALA A 1 103 ? 27.174 -6.584 -18.163 1.00 85.25 103 ALA A C 1
ATOM 686 O O . ALA A 1 103 ? 27.022 -6.720 -19.379 1.00 85.25 103 ALA A O 1
ATOM 687 N N . LEU A 1 104 ? 27.540 -5.417 -17.623 1.00 88.44 104 LEU A N 1
ATOM 688 C CA . LEU A 1 104 ? 27.82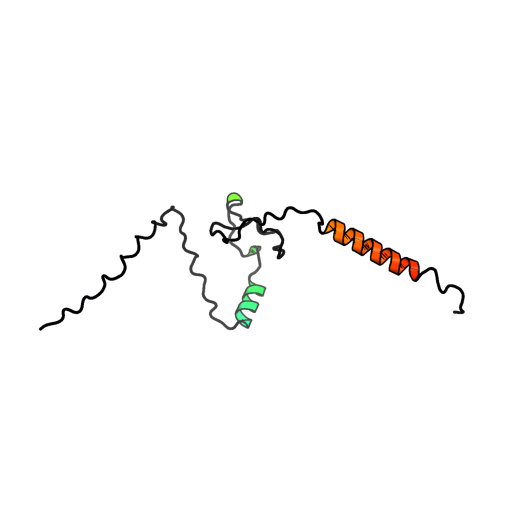8 -4.217 -18.408 1.00 88.44 104 LEU A CA 1
ATOM 689 C C . LEU A 1 104 ? 29.076 -4.389 -19.279 1.00 88.44 104 LEU A C 1
ATOM 691 O O . LEU A 1 104 ? 29.027 -4.035 -20.456 1.00 88.44 104 LEU A O 1
ATOM 695 N N . ASN A 1 105 ? 30.156 -4.974 -18.753 1.00 85.88 105 ASN A N 1
ATOM 696 C CA . ASN A 1 105 ? 31.367 -5.245 -19.536 1.00 85.88 105 ASN A CA 1
ATOM 697 C C . ASN A 1 105 ? 31.119 -6.265 -20.659 1.00 85.88 105 ASN A C 1
ATOM 699 O O . ASN A 1 105 ? 31.531 -6.023 -21.793 1.00 85.88 105 ASN A O 1
ATOM 703 N N . LYS A 1 106 ? 30.371 -7.345 -20.390 1.00 84.06 106 LYS A N 1
ATOM 704 C CA . LYS A 1 106 ? 29.947 -8.321 -21.414 1.00 84.06 106 LYS A CA 1
ATOM 705 C C . LYS A 1 106 ? 29.078 -7.666 -22.496 1.00 84.06 106 LYS A C 1
ATOM 707 O O . LYS A 1 106 ? 29.261 -7.936 -23.681 1.00 84.06 106 LYS A O 1
ATOM 712 N N . ARG A 1 107 ? 28.167 -6.758 -22.116 1.00 85.44 107 ARG A N 1
ATOM 713 C CA . ARG A 1 107 ? 27.357 -5.989 -23.078 1.00 85.44 107 ARG A CA 1
ATOM 714 C C . ARG A 1 107 ? 28.212 -5.025 -23.900 1.00 85.44 107 ARG A C 1
ATOM 716 O O . ARG A 1 107 ? 28.003 -4.933 -25.102 1.00 85.44 107 ARG A O 1
ATOM 723 N N . LYS A 1 108 ? 29.170 -4.331 -23.278 1.00 84.50 108 LYS A N 1
ATOM 724 C CA . LYS A 1 108 ? 30.072 -3.395 -23.965 1.00 84.50 108 LYS A CA 1
ATOM 725 C C . LYS A 1 108 ? 30.913 -4.105 -25.026 1.00 84.50 108 LYS A C 1
ATOM 727 O O . LYS A 1 108 ? 30.973 -3.625 -26.145 1.00 84.50 108 LYS A O 1
ATOM 732 N N . GLN A 1 109 ? 31.487 -5.263 -24.703 1.00 78.56 109 GLN A N 1
ATOM 733 C CA . GLN A 1 109 ? 32.258 -6.059 -25.666 1.00 78.56 109 GLN A CA 1
ATOM 734 C C . GLN A 1 109 ? 31.404 -6.521 -26.852 1.00 78.56 109 GLN A C 1
ATOM 736 O O . GLN A 1 109 ? 31.845 -6.411 -27.988 1.00 78.56 109 GLN A O 1
ATOM 741 N N . LYS A 1 110 ? 30.168 -6.978 -26.606 1.00 78.12 110 LYS A N 1
ATOM 742 C CA . LYS A 1 110 ? 29.251 -7.387 -27.680 1.00 78.12 110 LYS A CA 1
ATOM 743 C C . LYS A 1 110 ? 28.823 -6.223 -28.579 1.00 78.12 110 LYS A C 1
ATOM 745 O O . LYS A 1 110 ? 28.654 -6.431 -29.767 1.00 78.12 110 LYS A O 1
ATOM 750 N N . VAL A 1 111 ? 28.623 -5.031 -28.015 1.00 77.81 111 VAL A N 1
ATOM 751 C CA . VAL A 1 111 ? 28.223 -3.839 -28.780 1.00 77.81 111 VAL A CA 1
ATOM 752 C C . VAL A 1 111 ? 29.392 -3.292 -29.596 1.00 77.81 111 VAL A C 1
ATOM 754 O O . VAL A 1 111 ? 29.218 -3.047 -30.777 1.00 77.81 111 VAL A O 1
ATOM 757 N N . SER A 1 112 ? 30.584 -3.158 -29.005 1.00 67.44 112 SER A N 1
ATOM 758 C CA . SER A 1 112 ? 31.762 -2.659 -29.730 1.00 67.44 112 SER A CA 1
ATOM 759 C C . SER A 1 112 ? 32.263 -3.622 -30.810 1.00 67.44 112 SER A C 1
ATOM 761 O O . SER A 1 112 ? 32.829 -3.173 -31.789 1.00 67.44 112 SER A O 1
ATOM 763 N N . ALA A 1 113 ? 32.045 -4.932 -30.662 1.00 62.69 113 ALA A N 1
ATOM 764 C CA . ALA A 1 113 ? 32.402 -5.912 -31.691 1.00 62.69 113 ALA A CA 1
ATOM 765 C C . ALA A 1 113 ? 31.415 -5.965 -32.876 1.00 62.69 113 ALA A C 1
ATOM 767 O O . ALA A 1 113 ? 31.675 -6.679 -33.833 1.00 62.69 113 ALA A O 1
ATOM 768 N N . SER A 1 114 ? 30.272 -5.273 -32.802 1.00 59.47 114 SER A N 1
ATOM 769 C CA . SER A 1 114 ? 29.298 -5.156 -33.904 1.00 59.47 114 SER A CA 1
ATOM 770 C C . SER A 1 114 ? 29.332 -3.781 -34.582 1.00 59.47 114 SER A C 1
ATOM 772 O O . SER A 1 114 ? 28.419 -3.473 -35.334 1.00 59.47 114 SER A O 1
ATOM 774 N N . ASP A 1 115 ? 30.329 -2.958 -34.253 1.00 64.38 115 ASP A N 1
ATOM 775 C CA . ASP A 1 115 ? 30.513 -1.581 -34.741 1.00 64.38 115 ASP A CA 1
ATOM 776 C C . ASP A 1 115 ? 31.821 -1.430 -35.551 1.00 64.38 115 ASP A C 1
ATOM 778 O O . ASP A 1 115 ? 32.046 -0.391 -36.151 1.00 64.38 115 ASP A O 1
ATOM 782 N N . ASP A 1 116 ? 32.691 -2.453 -35.553 1.00 60.41 116 ASP A N 1
ATOM 783 C CA . ASP A 1 116 ? 34.030 -2.439 -36.187 1.00 60.41 116 ASP A CA 1
ATOM 784 C C . ASP A 1 116 ? 34.124 -3.392 -37.400 1.00 60.41 116 ASP A C 1
ATOM 786 O O . ASP A 1 116 ? 35.189 -3.584 -37.976 1.00 60.41 116 ASP A O 1
ATOM 790 N N . GLU A 1 117 ? 33.003 -4.005 -37.784 1.00 57.31 117 GLU A N 1
ATOM 791 C CA . GLU A 1 117 ? 32.848 -4.793 -39.008 1.00 57.31 117 GLU A CA 1
ATOM 792 C C . GLU A 1 117 ? 31.561 -4.284 -39.677 1.00 57.31 117 GLU A C 1
ATOM 794 O O . GLU A 1 117 ? 30.516 -4.275 -39.024 1.00 57.31 117 GLU A O 1
ATOM 799 N N . ASP A 1 118 ? 31.656 -3.868 -40.944 1.00 58.44 118 ASP A N 1
ATOM 800 C CA . ASP A 1 118 ? 30.560 -3.469 -41.855 1.00 58.44 118 ASP A CA 1
ATOM 801 C C . ASP A 1 118 ? 30.304 -1.959 -42.089 1.00 58.44 118 ASP A C 1
ATOM 803 O O . ASP A 1 118 ? 29.160 -1.550 -42.267 1.00 58.44 118 ASP A O 1
ATOM 807 N N . ASP A 1 119 ? 31.358 -1.145 -42.230 1.00 60.22 119 ASP A N 1
ATOM 808 C CA . ASP A 1 119 ? 31.276 0.177 -42.897 1.00 60.22 119 ASP A CA 1
ATOM 809 C C . ASP A 1 119 ? 31.974 0.162 -44.279 1.00 60.22 119 ASP A C 1
ATOM 811 O O . ASP A 1 119 ? 32.693 1.091 -44.647 1.00 60.22 119 ASP A O 1
ATOM 815 N N . GLU A 1 120 ? 31.792 -0.907 -45.066 1.00 59.28 120 GLU A N 1
ATOM 816 C CA . GLU A 1 120 ? 32.359 -0.992 -46.425 1.00 59.28 120 GLU A CA 1
ATOM 817 C C . GLU A 1 120 ? 31.442 -1.571 -47.516 1.00 59.28 120 GLU A C 1
ATOM 819 O O . GLU A 1 120 ? 31.922 -1.764 -48.626 1.00 59.28 120 GLU A O 1
ATOM 824 N N . ASP A 1 121 ? 30.136 -1.765 -47.292 1.00 61.88 121 ASP A N 1
ATOM 825 C CA . ASP A 1 121 ? 29.245 -2.252 -48.361 1.00 61.88 121 ASP A CA 1
ATOM 826 C C . ASP A 1 121 ? 27.906 -1.493 -48.457 1.00 61.88 121 ASP A C 1
ATOM 828 O O . ASP A 1 121 ? 26.920 -1.789 -47.784 1.00 61.88 121 ASP A O 1
ATOM 832 N N . ASP A 1 122 ? 27.910 -0.518 -49.372 1.00 53.38 122 ASP A N 1
ATOM 833 C CA . ASP A 1 122 ? 26.826 -0.123 -50.283 1.00 53.38 122 ASP A CA 1
ATOM 834 C C . ASP A 1 122 ? 25.377 -0.123 -49.751 1.00 53.38 122 ASP A C 1
ATOM 836 O O . ASP A 1 122 ? 24.530 -0.942 -50.141 1.00 53.38 122 ASP A O 1
ATOM 840 N N . TRP A 1 123 ? 25.042 0.938 -49.008 1.00 59.84 123 TRP A N 1
ATOM 841 C CA . TRP A 1 123 ? 23.699 1.526 -49.053 1.00 59.84 123 TRP A CA 1
ATOM 842 C C . TRP A 1 123 ? 23.717 3.055 -49.117 1.00 59.84 123 TRP A C 1
ATOM 844 O O . TRP A 1 123 ? 24.427 3.684 -48.302 1.00 59.84 123 TRP A O 1
#

pLDDT: mean 70.55, std 15.32, range [41.47, 93.38]

Foldseek 3Di:
DDDDPPDDDDDDDDPPDPDPPPVDPPDPPPPPDPPDDPVVVVVCVVVCCPPVNDDDDDPVPDDDPVDDPDVPPPPPDCDPPHPPDPPPPDDDDDDVVNVVVVVVVVVVVVVVVVVPPDPPDDD